Protein AF-A0A2G9H5J7-F1 (afdb_monomer_lite)

Organism: NCBI:txid429701

pLDDT: mean 72.85, std 12.06, range [42.78, 87.94]

Sequence (74 aa):
MSVCYCFDLADFVHVFDTKSDYARGQEIDLFGEIAGISFSPDTEALFVGVADRTYGSLLEFNRRHYDHYLDCIF

Secondary structure (DSSP, 8-state):
-EEEE--TT-SEEEEEEGGGTT--EEEEE-SS-EEEEEE-TTSSEEEEEE--TTT-EEEEEE-----TTGGG--

Structure (mmCIF, N/CA/C/O backbone):
data_AF-A0A2G9H5J7-F1
#
_entry.id   AF-A0A2G9H5J7-F1
#
loop_
_atom_site.group_PDB
_atom_site.id
_atom_site.type_symbol
_atom_site.label_atom_id
_atom_site.label_alt_id
_atom_site.label_comp_id
_atom_site.label_asym_id
_atom_site.label_entity_id
_atom_site.label_seq_id
_atom_site.pdbx_PDB_ins_code
_atom_site.Cartn_x
_atom_site.Cartn_y
_atom_site.Cartn_z
_atom_site.occupancy
_atom_site.B_iso_or_equiv
_atom_site.auth_seq_id
_atom_site.auth_comp_id
_atom_site.auth_asym_id
_atom_site.auth_atom_id
_atom_site.pdbx_PDB_model_num
ATOM 1 N N . MET A 1 1 ? -7.048 -6.968 11.886 1.00 56.22 1 MET A N 1
ATOM 2 C CA . MET A 1 1 ? -5.724 -7.281 11.320 1.00 56.22 1 MET A CA 1
ATOM 3 C C . MET A 1 1 ? -6.023 -7.532 9.862 1.00 56.22 1 MET A C 1
ATOM 5 O O . MET A 1 1 ? -6.936 -8.290 9.596 1.00 56.22 1 MET A O 1
ATOM 9 N N . SER A 1 2 ? -5.453 -6.781 8.933 1.00 67.00 2 SER A N 1
ATOM 10 C CA . SER A 1 2 ? -5.902 -6.859 7.539 1.00 67.00 2 SER A CA 1
ATOM 11 C C . SER A 1 2 ? -5.042 -7.874 6.797 1.00 67.00 2 SER A C 1
ATOM 13 O O . SER A 1 2 ? -3.819 -7.827 6.918 1.00 67.00 2 SER A O 1
ATOM 15 N N . VAL A 1 3 ? -5.652 -8.824 6.089 1.00 60.97 3 VAL A N 1
ATOM 16 C CA . VAL A 1 3 ? -4.905 -9.770 5.244 1.00 60.97 3 VAL A CA 1
ATOM 17 C C . VAL A 1 3 ? -4.839 -9.195 3.842 1.00 60.97 3 VAL A C 1
ATOM 19 O O . VAL A 1 3 ? -5.867 -8.789 3.303 1.00 60.97 3 VAL A O 1
ATOM 22 N N . CYS A 1 4 ? -3.631 -9.160 3.283 1.00 65.50 4 CYS A N 1
ATOM 23 C CA . CYS A 1 4 ? -3.375 -8.705 1.928 1.00 65.50 4 CYS A CA 1
ATOM 24 C C . CYS A 1 4 ? -2.752 -9.846 1.125 1.00 65.50 4 CYS A C 1
ATOM 26 O O . CYS A 1 4 ? -1.809 -10.483 1.601 1.00 65.50 4 CYS A O 1
ATOM 28 N N . TYR A 1 5 ? -3.296 -10.122 -0.056 1.00 63.00 5 TYR A N 1
ATOM 29 C CA . TYR A 1 5 ? -2.784 -11.143 -0.965 1.00 63.00 5 TYR A CA 1
ATOM 30 C C . TYR A 1 5 ? -2.433 -10.488 -2.297 1.00 63.00 5 TYR A C 1
ATOM 32 O O . TYR A 1 5 ? -3.271 -9.809 -2.886 1.00 63.00 5 TYR A O 1
ATOM 40 N N . CYS A 1 6 ? -1.198 -10.697 -2.745 1.00 60.72 6 CYS A N 1
ATOM 41 C CA . CYS A 1 6 ? -0.726 -10.336 -4.074 1.00 60.72 6 CYS A CA 1
ATOM 42 C C . CYS A 1 6 ? -0.370 -11.647 -4.773 1.00 60.72 6 CYS A C 1
ATOM 44 O O . CYS A 1 6 ? 0.446 -12.415 -4.257 1.00 60.72 6 CYS A O 1
ATOM 46 N N . PHE A 1 7 ? -1.013 -11.929 -5.901 1.00 46.44 7 PHE A N 1
ATOM 47 C CA . PHE A 1 7 ? -0.605 -13.024 -6.773 1.00 46.44 7 PHE A CA 1
ATOM 48 C C . PHE A 1 7 ? 0.394 -12.476 -7.797 1.00 46.44 7 PHE A C 1
ATOM 50 O O . PHE A 1 7 ? 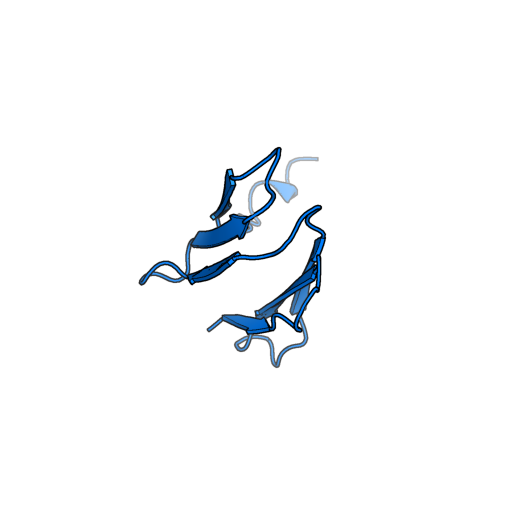0.316 -11.312 -8.174 1.00 46.44 7 PHE A O 1
ATOM 57 N N . ASP A 1 8 ? 1.362 -13.285 -8.204 1.00 45.09 8 ASP A N 1
ATOM 58 C CA . ASP A 1 8 ? 2.415 -12.883 -9.140 1.00 45.09 8 ASP A CA 1
ATOM 59 C C . ASP A 1 8 ? 1.809 -12.351 -10.459 1.00 45.09 8 ASP A C 1
ATOM 61 O O . ASP A 1 8 ? 0.899 -12.976 -11.008 1.00 45.09 8 ASP A O 1
ATOM 65 N N . LEU A 1 9 ? 2.291 -11.192 -10.931 1.00 54.75 9 LEU A N 1
ATOM 66 C CA . LEU A 1 9 ? 1.755 -10.390 -12.054 1.00 54.75 9 LEU A CA 1
ATOM 67 C C . LEU A 1 9 ? 0.354 -9.773 -11.865 1.00 54.75 9 LEU A C 1
ATOM 69 O O . LEU A 1 9 ? -0.189 -9.235 -12.829 1.00 54.75 9 LEU A O 1
ATOM 73 N N . ALA A 1 10 ? -0.242 -9.841 -10.672 1.00 59.72 10 ALA A N 1
ATOM 74 C CA . ALA A 1 10 ? -1.569 -9.282 -10.441 1.00 59.72 10 ALA A CA 1
ATOM 75 C C . ALA A 1 10 ? -1.524 -7.762 -10.221 1.00 59.72 10 ALA A C 1
ATOM 77 O O . ALA A 1 10 ? -0.812 -7.251 -9.360 1.00 59.72 10 ALA A O 1
ATOM 78 N N . ASP A 1 11 ? -2.369 -7.082 -10.974 1.00 64.69 11 ASP A N 1
ATOM 79 C CA . ASP A 1 11 ? -2.855 -5.708 -10.855 1.00 64.69 11 ASP A CA 1
ATOM 80 C C . ASP A 1 11 ? -3.843 -5.530 -9.681 1.00 64.69 11 ASP A C 1
ATOM 82 O O . ASP A 1 11 ? -4.249 -4.418 -9.358 1.00 64.69 11 ASP A O 1
ATOM 86 N N . PHE A 1 12 ? -4.193 -6.611 -8.975 1.00 71.19 12 PHE A N 1
ATOM 87 C CA . PHE A 1 12 ? -5.198 -6.595 -7.911 1.00 71.19 12 PHE A CA 1
ATOM 88 C C . PHE A 1 12 ? -4.592 -6.773 -6.519 1.00 71.19 12 PHE A C 1
ATOM 90 O O . PHE A 1 12 ? -3.870 -7.733 -6.235 1.00 71.19 12 PHE A O 1
ATOM 97 N N . VAL A 1 13 ? -4.979 -5.885 -5.607 1.00 77.19 13 VAL A N 1
ATOM 98 C CA . VAL A 1 13 ? -4.692 -5.974 -4.174 1.00 77.19 13 VAL A CA 1
ATOM 99 C C . VAL A 1 13 ? -5.999 -6.186 -3.423 1.00 77.19 13 VAL A C 1
ATOM 101 O O . VAL A 1 13 ? -6.862 -5.310 -3.392 1.00 77.19 13 VAL A O 1
ATOM 104 N N . HIS A 1 14 ? -6.143 -7.342 -2.776 1.00 80.00 14 HIS A N 1
ATOM 105 C CA . HIS A 1 14 ? -7.318 -7.645 -1.959 1.00 80.00 14 HIS A CA 1
ATOM 106 C C . HIS A 1 14 ? -7.009 -7.423 -0.482 1.00 80.00 14 HIS A C 1
ATOM 108 O O . HIS A 1 14 ? -6.108 -8.055 0.069 1.00 80.00 14 HIS A O 1
ATOM 114 N N . VAL A 1 15 ? -7.790 -6.567 0.171 1.00 80.50 15 VAL A N 1
ATOM 115 C CA . VAL A 1 15 ? -7.681 -6.244 1.595 1.00 80.50 15 VAL A CA 1
ATOM 116 C C . VAL A 1 15 ? -8.895 -6.803 2.324 1.00 80.50 15 VAL A C 1
ATOM 118 O O . VAL A 1 15 ? -10.013 -6.347 2.101 1.00 80.50 15 VAL A O 1
ATOM 121 N N . PHE A 1 16 ? -8.684 -7.758 3.228 1.00 79.50 16 PHE A N 1
ATOM 122 C CA . PHE A 1 16 ? -9.758 -8.356 4.030 1.00 79.50 16 PHE A CA 1
ATOM 123 C C . PHE A 1 16 ? -9.663 -7.975 5.502 1.00 79.50 16 PHE A C 1
ATOM 125 O O . PHE A 1 16 ? -8.577 -8.006 6.087 1.00 79.50 16 PHE A O 1
ATOM 132 N N . ASP A 1 17 ? -10.806 -7.690 6.126 1.00 78.50 17 ASP A N 1
ATOM 133 C CA . ASP A 1 17 ? -10.891 -7.474 7.570 1.00 78.50 17 ASP A CA 1
ATOM 134 C C . ASP A 1 17 ? -11.038 -8.802 8.329 1.00 78.50 17 ASP A C 1
ATOM 136 O O . ASP A 1 17 ? -12.084 -9.454 8.288 1.00 78.50 17 ASP A O 1
ATOM 140 N N . THR A 1 18 ? -10.010 -9.177 9.098 1.00 76.38 18 THR A N 1
ATOM 141 C CA . THR A 1 18 ? -10.064 -10.380 9.946 1.00 76.38 18 THR A CA 1
ATOM 142 C C . THR A 1 18 ? -11.000 -10.244 11.140 1.00 76.38 18 THR A C 1
ATOM 144 O O . THR A 1 18 ? -11.339 -11.255 11.742 1.00 76.38 18 THR A O 1
ATOM 147 N N . LYS A 1 19 ? -11.368 -9.025 11.563 1.00 74.25 19 LYS A N 1
ATOM 148 C CA . LYS A 1 19 ? -12.271 -8.837 12.713 1.00 74.25 19 LYS A CA 1
ATOM 149 C C . LYS A 1 19 ? -13.728 -9.107 12.353 1.00 74.25 19 LYS A C 1
ATOM 151 O O . LYS A 1 19 ? -14.513 -9.419 13.239 1.00 74.25 19 LYS A O 1
ATOM 156 N N . SER A 1 20 ? -14.066 -8.988 11.075 1.00 71.31 20 SER A N 1
ATOM 157 C CA . SER A 1 20 ? -15.404 -9.242 10.544 1.00 71.31 20 SER A CA 1
ATOM 158 C C . SER A 1 20 ? -15.525 -10.651 9.941 1.00 71.31 20 SER A C 1
ATOM 160 O O . SER A 1 20 ? -16.268 -10.821 8.981 1.00 71.31 20 SER A O 1
ATOM 162 N N . ASP A 1 21 ? -14.760 -11.638 10.428 1.00 75.50 21 ASP A N 1
ATOM 163 C CA . ASP A 1 21 ? -14.712 -13.012 9.887 1.00 75.50 21 ASP A CA 1
ATOM 164 C C . ASP A 1 21 ? -14.456 -13.076 8.367 1.00 75.50 21 ASP A C 1
ATOM 166 O O . ASP A 1 21 ? -15.041 -13.890 7.656 1.00 75.50 21 ASP A O 1
ATOM 170 N N . TYR A 1 22 ? -13.597 -12.194 7.839 1.00 75.19 22 TYR A N 1
ATOM 171 C CA . TYR A 1 22 ? -13.324 -12.067 6.398 1.00 75.19 22 TYR A CA 1
ATOM 172 C C . TYR A 1 22 ? -14.559 -11.721 5.542 1.00 75.19 22 TYR A C 1
ATOM 174 O O . TYR A 1 22 ? -14.485 -11.750 4.316 1.00 75.19 22 TYR A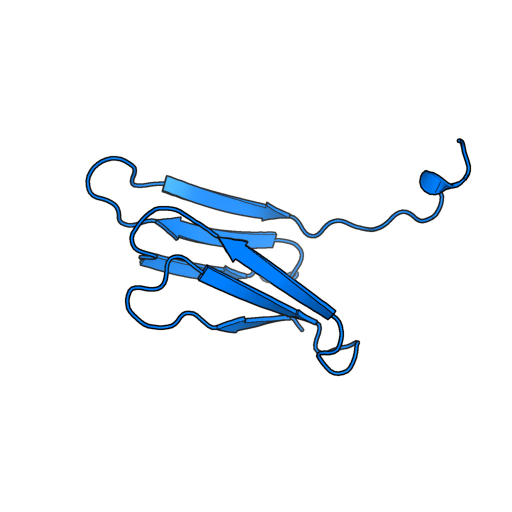 O 1
ATOM 182 N N . ALA A 1 23 ? -15.687 -11.341 6.153 1.00 70.69 23 ALA A N 1
ATOM 183 C CA . ALA A 1 23 ? -16.919 -11.008 5.436 1.00 70.69 23 ALA A CA 1
ATOM 184 C C . ALA A 1 23 ? -16.832 -9.673 4.681 1.00 70.69 23 ALA A C 1
ATOM 186 O O . ALA A 1 23 ? -17.623 -9.413 3.776 1.00 70.69 23 ALA A O 1
ATOM 187 N N . ARG A 1 24 ? -15.890 -8.806 5.069 1.00 69.00 24 ARG A N 1
ATOM 188 C CA . ARG A 1 24 ? -15.632 -7.520 4.419 1.00 69.00 24 ARG A CA 1
ATOM 189 C C . ARG A 1 24 ? -14.265 -7.547 3.754 1.00 69.00 24 ARG A C 1
ATOM 191 O O . ARG A 1 24 ? -13.244 -7.693 4.429 1.00 69.00 24 ARG A O 1
ATOM 198 N N . GLY A 1 25 ? -14.280 -7.390 2.437 1.00 77.38 25 GLY A N 1
ATOM 199 C CA . GLY A 1 25 ? -13.101 -7.252 1.598 1.00 77.38 25 GLY A CA 1
ATOM 200 C C . GLY A 1 25 ? -13.214 -6.015 0.716 1.00 77.38 25 GLY A C 1
ATOM 201 O O . GLY A 1 25 ? -14.312 -5.635 0.310 1.00 77.38 25 GLY A O 1
ATOM 202 N N . GLN A 1 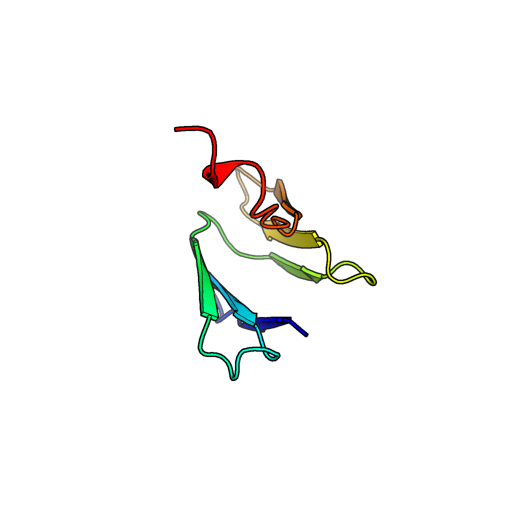26 ? -12.079 -5.393 0.439 1.00 79.62 26 GLN A N 1
ATOM 203 C CA . GLN A 1 26 ? -11.923 -4.371 -0.583 1.00 79.62 26 GLN A CA 1
ATOM 204 C C . GLN A 1 26 ? -10.946 -4.893 -1.630 1.00 79.62 26 GLN A C 1
ATOM 206 O O . GLN A 1 26 ? -9.900 -5.437 -1.285 1.00 79.62 26 GLN A O 1
ATOM 211 N N . GLU A 1 27 ? -11.284 -4.702 -2.895 1.00 81.69 27 GLU A N 1
ATOM 212 C CA . GLU A 1 27 ? -10.395 -4.960 -4.020 1.00 81.69 27 GLU A CA 1
ATOM 213 C C . GLU A 1 27 ? -9.894 -3.619 -4.551 1.00 81.69 27 GLU A C 1
ATOM 215 O O . GLU A 1 27 ? -10.675 -2.678 -4.727 1.00 81.69 27 GLU A O 1
ATOM 220 N N . ILE A 1 28 ? -8.584 -3.513 -4.728 1.00 82.06 28 ILE A N 1
ATOM 221 C CA . ILE A 1 28 ? -7.921 -2.347 -5.292 1.00 82.06 28 ILE A CA 1
ATOM 222 C C . ILE A 1 28 ? -7.280 -2.809 -6.596 1.00 82.06 28 ILE A C 1
ATOM 224 O O . ILE A 1 28 ? -6.333 -3.590 -6.573 1.00 82.06 28 ILE A O 1
ATOM 228 N N . ASP A 1 29 ? -7.826 -2.327 -7.706 1.00 78.25 29 ASP A N 1
ATOM 229 C CA . ASP A 1 29 ? -7.319 -2.550 -9.058 1.00 78.25 29 ASP A CA 1
ATOM 230 C C . ASP A 1 29 ? -6.339 -1.422 -9.419 1.00 78.25 29 ASP A C 1
ATOM 232 O O . ASP A 1 29 ? -6.685 -0.234 -9.366 1.00 78.25 29 ASP A O 1
ATOM 236 N N . LEU A 1 30 ? -5.093 -1.795 -9.695 1.00 76.31 30 LEU A N 1
ATOM 237 C CA . LEU A 1 30 ? -3.965 -0.914 -9.953 1.00 76.31 30 LEU A CA 1
ATOM 238 C C . LEU A 1 30 ? -3.274 -1.307 -11.252 1.00 76.31 30 LEU A C 1
ATOM 240 O O . LEU A 1 30 ? -2.706 -2.384 -11.380 1.00 76.31 30 LEU A O 1
ATOM 244 N N . PHE A 1 31 ? -3.209 -0.363 -12.187 1.00 74.56 31 PHE A N 1
ATOM 245 C CA . PHE A 1 31 ? -2.454 -0.553 -13.418 1.00 74.56 31 PHE A CA 1
ATOM 246 C C . PHE A 1 31 ? -0.941 -0.540 -13.152 1.00 74.56 31 PHE A C 1
ATOM 24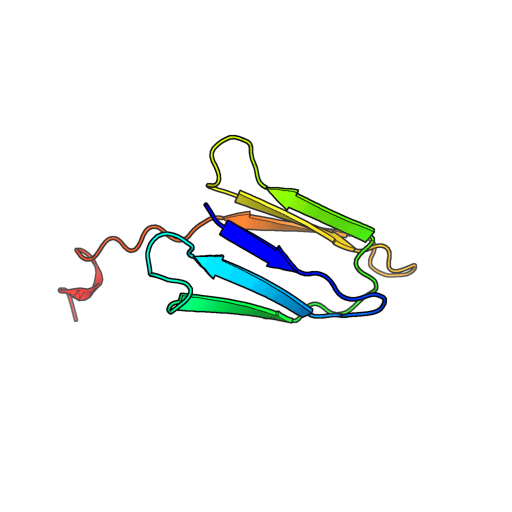8 O O . PHE A 1 31 ? -0.389 0.478 -12.726 1.00 74.56 31 PHE A O 1
ATOM 255 N N . GLY A 1 32 ? -0.268 -1.645 -13.474 1.00 74.81 32 GLY A N 1
ATOM 256 C CA . GLY A 1 32 ? 1.190 -1.781 -13.425 1.00 74.81 32 GLY A CA 1
ATOM 257 C C . GLY A 1 32 ? 1.652 -2.969 -12.582 1.00 74.81 32 GLY A C 1
ATOM 258 O O . GLY A 1 32 ? 0.874 -3.593 -11.869 1.00 74.81 32 GLY A O 1
ATOM 259 N N . GLU A 1 33 ? 2.940 -3.297 -12.667 1.00 80.25 33 GLU A N 1
ATOM 260 C CA . GLU A 1 33 ? 3.520 -4.393 -11.885 1.00 80.25 33 GLU A CA 1
ATOM 261 C C . GLU A 1 33 ? 3.682 -3.978 -10.416 1.00 80.25 33 GLU A C 1
ATOM 263 O O . GLU A 1 33 ? 4.358 -2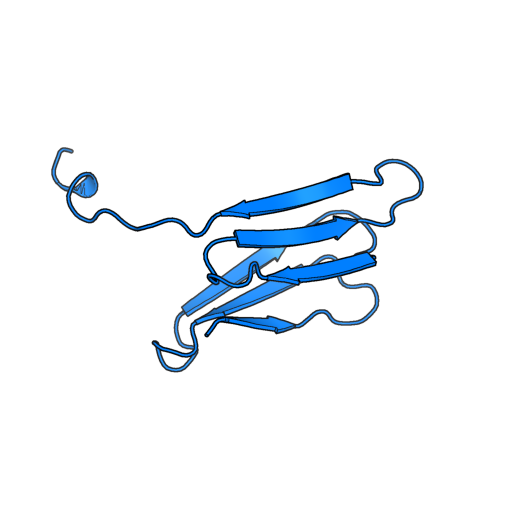.991 -10.108 1.00 80.25 33 GLU A O 1
ATOM 268 N N . ILE A 1 34 ? 3.080 -4.732 -9.495 1.00 81.00 34 ILE A N 1
ATOM 269 C CA . ILE A 1 34 ? 3.212 -4.481 -8.058 1.00 81.00 34 ILE A CA 1
ATOM 270 C C . ILE A 1 34 ? 4.605 -4.919 -7.594 1.00 81.00 34 ILE A C 1
ATOM 272 O O . ILE A 1 34 ? 4.936 -6.100 -7.566 1.00 81.00 34 ILE A O 1
ATOM 276 N N . ALA A 1 35 ? 5.417 -3.951 -7.173 1.00 81.50 35 ALA A N 1
ATOM 277 C CA . ALA A 1 35 ? 6.755 -4.171 -6.623 1.00 81.50 35 ALA A CA 1
ATOM 278 C C . ALA A 1 35 ? 6.714 -4.718 -5.191 1.00 81.50 35 ALA A C 1
ATOM 280 O O . ALA A 1 35 ? 7.630 -5.405 -4.738 1.00 81.50 35 ALA A O 1
ATOM 281 N N . GLY A 1 36 ? 5.678 -4.335 -4.443 1.00 81.94 36 GLY A N 1
ATOM 282 C CA . GLY A 1 36 ? 5.516 -4.710 -3.050 1.00 81.94 36 GLY A CA 1
ATOM 283 C C . GLY A 1 36 ? 4.381 -3.969 -2.359 1.00 81.94 36 GLY A C 1
ATOM 284 O O . GLY A 1 36 ? 3.925 -2.915 -2.799 1.00 81.94 36 GLY A O 1
ATOM 285 N N . ILE A 1 37 ? 3.955 -4.534 -1.235 1.00 84.75 37 ILE A N 1
ATOM 286 C CA . ILE A 1 37 ? 2.896 -4.005 -0.380 1.00 84.75 37 ILE A CA 1
ATOM 287 C C . ILE A 1 37 ? 3.374 -3.994 1.070 1.00 84.75 37 ILE A C 1
ATOM 289 O O . ILE A 1 37 ? 4.047 -4.924 1.517 1.00 84.75 37 ILE A O 1
ATOM 293 N N . SER A 1 38 ? 3.033 -2.953 1.821 1.00 86.00 38 SER A N 1
ATOM 294 C CA . SER A 1 38 ? 3.342 -2.873 3.249 1.00 86.00 38 SER A CA 1
ATOM 295 C C . SER A 1 38 ? 2.259 -2.116 3.992 1.00 86.00 38 SER A C 1
ATOM 297 O O . SER A 1 38 ? 1.842 -1.043 3.569 1.00 86.00 38 SER A O 1
ATOM 299 N N . PHE A 1 39 ? 1.846 -2.632 5.143 1.00 84.75 39 PHE A N 1
ATOM 300 C CA . PHE A 1 39 ? 1.013 -1.868 6.066 1.00 84.75 39 PHE A CA 1
ATOM 301 C C . PHE A 1 39 ? 1.874 -0.970 6.945 1.00 84.75 39 PHE A C 1
ATOM 303 O O . PHE A 1 39 ? 3.028 -1.290 7.247 1.00 84.75 39 PHE A O 1
ATOM 310 N N . SER A 1 40 ? 1.297 0.142 7.382 1.00 84.69 40 SER A N 1
ATOM 311 C CA . SER A 1 40 ? 1.841 0.916 8.486 1.00 84.69 40 SER A CA 1
ATOM 312 C C . SER A 1 40 ? 1.787 0.104 9.794 1.00 84.69 40 SER A C 1
ATOM 314 O O . SER A 1 40 ? 0.920 -0.763 9.959 1.00 84.69 40 SER A O 1
ATOM 316 N N . PRO A 1 41 ? 2.681 0.376 10.765 1.00 81.88 41 PRO A N 1
ATOM 317 C CA . PRO A 1 41 ? 2.694 -0.329 12.051 1.00 81.88 41 PRO A CA 1
ATOM 318 C C . PRO A 1 41 ? 1.391 -0.184 12.851 1.00 81.88 41 PRO A C 1
ATOM 320 O O . PRO A 1 41 ? 1.060 -1.047 13.660 1.00 81.88 41 PRO A O 1
ATOM 323 N N . ASP A 1 42 ? 0.658 0.906 12.627 1.00 82.00 42 ASP A N 1
ATOM 324 C CA . ASP A 1 42 ? -0.636 1.205 13.245 1.00 82.00 42 ASP A CA 1
ATOM 325 C C . ASP A 1 42 ? -1.832 0.643 12.456 1.00 82.00 42 ASP A C 1
ATOM 327 O O . ASP A 1 42 ? -2.967 0.734 12.917 1.00 82.00 42 ASP A O 1
ATOM 331 N N . THR A 1 43 ? -1.603 -0.004 11.307 1.00 77.25 43 THR A N 1
ATOM 332 C CA . THR A 1 43 ? -2.638 -0.544 10.404 1.00 77.25 43 THR A CA 1
ATOM 333 C C . THR A 1 43 ? -3.650 0.492 9.894 1.00 77.25 43 THR A C 1
ATOM 335 O O . THR A 1 43 ? -4.741 0.127 9.449 1.00 77.25 43 THR A O 1
ATOM 338 N N . GLU A 1 44 ? -3.296 1.777 9.942 1.00 82.12 44 GLU A N 1
ATOM 339 C CA . GLU A 1 44 ? -4.113 2.878 9.424 1.00 82.12 44 GLU A CA 1
ATOM 340 C C . GLU A 1 44 ? -3.804 3.211 7.962 1.00 82.12 44 GLU A C 1
ATOM 342 O O . GLU A 1 44 ? -4.644 3.812 7.300 1.00 82.12 44 GLU A O 1
ATOM 347 N N . ALA A 1 45 ? -2.657 2.787 7.429 1.00 84.12 45 ALA A N 1
ATOM 348 C CA . ALA A 1 45 ? -2.279 3.002 6.040 1.00 84.12 45 ALA A CA 1
ATOM 349 C C . ALA A 1 45 ? -1.750 1.721 5.373 1.00 84.12 45 ALA A C 1
ATOM 351 O O . ALA A 1 45 ? -1.109 0.871 5.998 1.00 84.12 45 ALA A O 1
ATOM 352 N N . LEU A 1 46 ? -2.019 1.591 4.077 1.00 86.56 46 LEU A N 1
ATOM 353 C CA . LEU A 1 46 ? -1.483 0.569 3.185 1.00 86.56 46 LEU A CA 1
ATOM 354 C C . LEU A 1 46 ? -0.671 1.256 2.088 1.00 86.56 46 LEU A C 1
ATOM 356 O O . LEU A 1 46 ? -1.187 2.093 1.353 1.00 86.56 46 LEU A O 1
ATOM 360 N N . PHE A 1 47 ? 0.587 0.861 1.959 1.00 87.12 47 PHE A N 1
ATOM 361 C CA . PHE A 1 47 ? 1.496 1.322 0.924 1.00 87.12 47 PHE A CA 1
ATOM 362 C C . PHE A 1 47 ? 1.605 0.264 -0.169 1.00 87.12 47 PHE A C 1
ATOM 364 O O . PHE A 1 47 ? 1.881 -0.901 0.129 1.00 87.12 47 PHE A O 1
ATOM 371 N N . VAL A 1 48 ? 1.420 0.673 -1.421 1.00 86.88 48 VAL A N 1
ATOM 372 C CA . VAL A 1 48 ? 1.586 -0.172 -2.608 1.00 86.88 48 VAL A CA 1
ATOM 373 C C . VAL A 1 48 ? 2.625 0.463 -3.521 1.00 86.88 48 VAL A C 1
ATOM 375 O O . VAL A 1 48 ? 2.440 1.575 -4.013 1.00 86.88 48 VAL A O 1
ATOM 378 N N . GLY A 1 49 ? 3.741 -0.230 -3.721 1.00 87.06 49 GLY A N 1
ATOM 379 C CA . GLY A 1 49 ? 4.769 0.163 -4.676 1.00 87.06 49 GLY A CA 1
ATOM 380 C C . GLY A 1 49 ? 4.467 -0.421 -6.049 1.00 87.06 49 GLY A C 1
ATOM 381 O O . GLY A 1 49 ? 4.252 -1.625 -6.168 1.00 87.06 49 GLY A O 1
ATOM 382 N N . VAL A 1 50 ? 4.501 0.417 -7.079 1.00 84.88 50 VAL A N 1
ATOM 383 C CA . VAL A 1 50 ? 4.355 0.024 -8.483 1.00 84.88 50 VAL A CA 1
ATOM 384 C C . VAL A 1 50 ? 5.723 0.134 -9.157 1.00 84.88 50 VAL A C 1
ATOM 386 O O . VAL A 1 50 ? 6.322 1.210 -9.169 1.00 84.88 50 VAL A O 1
ATOM 389 N N . ALA A 1 51 ? 6.232 -0.970 -9.705 1.00 78.00 51 ALA A N 1
ATOM 390 C CA . ALA A 1 51 ? 7.512 -1.070 -10.417 1.00 78.00 51 ALA A CA 1
ATOM 391 C C . ALA A 1 51 ? 7.340 -1.003 -11.946 1.00 78.00 51 ALA A C 1
ATOM 393 O O . ALA A 1 51 ? 8.074 -1.643 -12.695 1.00 78.00 51 ALA A O 1
ATOM 394 N N . ASP A 1 52 ? 6.395 -0.197 -12.435 1.00 77.81 52 ASP A N 1
ATOM 395 C CA . ASP A 1 52 ? 6.266 0.042 -13.872 1.00 77.81 52 ASP A CA 1
ATOM 396 C C . ASP A 1 52 ? 7.406 0.941 -14.387 1.00 77.81 52 ASP A C 1
ATOM 398 O O . ASP A 1 52 ? 7.791 1.933 -13.762 1.00 77.81 52 ASP A O 1
ATOM 402 N N . ARG A 1 53 ? 7.944 0.614 -15.566 1.00 69.69 53 ARG A N 1
ATOM 403 C CA . ARG A 1 53 ? 9.065 1.336 -16.191 1.00 69.69 53 ARG A CA 1
ATOM 404 C C . ARG A 1 53 ? 8.700 2.773 -16.604 1.00 69.69 53 ARG A C 1
ATOM 406 O O . ARG A 1 53 ? 9.600 3.591 -16.784 1.00 69.69 53 ARG A O 1
ATOM 413 N N . THR A 1 54 ? 7.412 3.079 -16.748 1.00 70.19 54 THR A N 1
ATOM 414 C CA . THR A 1 54 ? 6.892 4.388 -17.175 1.00 70.19 54 THR A CA 1
ATOM 415 C C . THR A 1 54 ? 6.254 5.165 -16.022 1.00 70.19 54 THR A C 1
ATOM 417 O O . THR A 1 54 ? 6.350 6.391 -15.991 1.00 70.19 54 THR A O 1
ATOM 420 N N . TYR A 1 55 ? 5.640 4.467 -15.061 1.00 67.38 55 TYR A N 1
ATOM 421 C CA . TYR A 1 55 ? 4.845 5.072 -13.981 1.00 67.38 55 TYR A CA 1
ATOM 422 C C . TYR A 1 55 ? 5.202 4.546 -12.586 1.00 67.38 55 TYR A C 1
ATOM 424 O O . TYR A 1 55 ? 4.329 4.411 -11.726 1.00 67.38 55 TYR A O 1
ATOM 432 N N . GLY A 1 56 ? 6.487 4.268 -12.350 1.00 79.88 56 GLY A N 1
ATOM 433 C CA . GLY A 1 56 ? 6.989 3.880 -11.035 1.00 79.88 56 GLY A CA 1
ATOM 434 C C . GLY A 1 56 ? 6.516 4.857 -9.955 1.00 79.88 56 GLY A C 1
ATOM 435 O O . GLY A 1 56 ? 6.891 6.031 -9.958 1.00 79.88 56 GLY A O 1
ATOM 436 N N . SER A 1 57 ? 5.643 4.386 -9.069 1.00 82.19 57 SER A N 1
ATOM 437 C CA . SER A 1 57 ? 4.933 5.220 -8.099 1.00 82.19 57 SER A CA 1
ATOM 438 C C . SER A 1 57 ? 4.683 4.462 -6.799 1.00 82.19 57 SER A C 1
ATOM 440 O O . SER A 1 57 ? 4.728 3.234 -6.750 1.00 82.19 57 SER A O 1
ATOM 442 N N . LEU A 1 58 ? 4.465 5.215 -5.723 1.00 86.31 58 LEU A N 1
ATOM 443 C CA . LEU A 1 58 ? 4.089 4.690 -4.417 1.00 86.31 58 LEU A CA 1
ATOM 444 C C . LEU A 1 58 ? 2.698 5.220 -4.082 1.00 86.31 58 LEU A C 1
ATOM 446 O O . LEU A 1 58 ? 2.503 6.431 -3.988 1.00 86.31 58 LEU A O 1
ATOM 450 N N . LEU A 1 59 ? 1.745 4.313 -3.921 1.00 86.00 59 LEU A N 1
ATOM 451 C CA . LEU A 1 59 ? 0.363 4.623 -3.586 1.00 86.00 59 LEU A CA 1
ATOM 452 C C . LEU A 1 59 ? 0.149 4.400 -2.093 1.00 86.00 59 LEU A C 1
ATOM 454 O O . LEU A 1 59 ? 0.502 3.348 -1.561 1.00 86.00 59 LEU A O 1
ATOM 458 N N . GLU A 1 60 ? -0.438 5.387 -1.426 1.00 87.94 60 GLU A N 1
ATOM 459 C CA . GLU A 1 60 ? -0.797 5.319 -0.013 1.00 87.94 60 GLU A CA 1
ATOM 460 C C . GLU A 1 60 ? -2.320 5.319 0.127 1.00 87.94 60 GLU A C 1
ATOM 462 O O . GLU A 1 60 ? -3.005 6.271 -0.253 1.00 87.94 60 GLU A O 1
ATOM 467 N N . PHE A 1 61 ? -2.851 4.250 0.707 1.00 84.12 61 PHE A N 1
ATOM 468 C CA . PHE A 1 61 ? -4.261 4.098 1.028 1.00 84.12 61 PHE A CA 1
ATOM 469 C C . PHE A 1 61 ? -4.453 4.247 2.528 1.00 84.12 61 PHE A C 1
ATOM 471 O O . PHE A 1 61 ? -4.029 3.394 3.301 1.00 84.12 61 PHE A O 1
ATOM 478 N N . ASN A 1 62 ? -5.134 5.313 2.937 1.00 83.62 62 ASN A N 1
ATOM 479 C CA . ASN A 1 62 ? -5.516 5.513 4.327 1.00 83.62 62 ASN A CA 1
ATOM 480 C C . ASN A 1 62 ? -6.837 4.799 4.629 1.00 83.62 62 ASN A C 1
ATOM 482 O O . ASN A 1 62 ? -7.786 4.831 3.838 1.00 83.62 62 ASN A O 1
ATOM 486 N N . ARG A 1 63 ? -6.915 4.166 5.797 1.00 77.88 63 ARG A N 1
ATOM 487 C CA . ARG A 1 63 ? -8.113 3.493 6.279 1.00 77.88 63 ARG A CA 1
ATOM 488 C C . ARG A 1 63 ? -9.201 4.533 6.501 1.00 77.88 63 ARG A C 1
ATOM 490 O O . ARG A 1 63 ? -9.075 5.431 7.331 1.00 77.88 63 ARG A O 1
ATOM 497 N N . ARG A 1 64 ? -10.305 4.400 5.771 1.00 72.69 64 ARG A N 1
ATOM 498 C CA . ARG A 1 64 ? -11.463 5.266 5.971 1.00 72.69 64 ARG A CA 1
ATOM 499 C C . ARG A 1 64 ? -12.121 4.911 7.302 1.00 72.69 64 ARG A C 1
ATOM 501 O O . ARG A 1 64 ? -12.740 3.857 7.435 1.00 72.69 64 ARG A O 1
ATOM 508 N N . HIS A 1 65 ? -11.996 5.799 8.283 1.00 68.88 65 HIS A N 1
ATOM 509 C CA . HIS A 1 65 ? -12.829 5.759 9.479 1.00 68.88 65 HIS A CA 1
ATOM 510 C C . HIS A 1 65 ? -14.242 6.143 9.042 1.00 68.88 65 HIS A C 1
ATOM 512 O O . HIS A 1 65 ? -14.484 7.271 8.617 1.00 68.88 65 HIS A O 1
ATOM 518 N N . TYR A 1 66 ? -15.163 5.181 9.041 1.00 56.22 66 TYR A N 1
ATOM 519 C CA . TYR A 1 66 ? -16.580 5.479 8.857 1.00 56.22 66 TYR A CA 1
ATOM 520 C C . TYR A 1 66 ? -17.070 6.205 10.113 1.00 56.22 66 TYR A C 1
ATOM 522 O O . TYR A 1 66 ? -17.508 5.578 11.077 1.00 56.22 66 TYR A O 1
ATOM 530 N N . ASP A 1 67 ? -16.974 7.534 10.109 1.00 49.94 67 ASP A N 1
ATOM 531 C CA . ASP A 1 67 ? -17.719 8.372 11.039 1.00 49.94 67 ASP A CA 1
ATOM 532 C C . ASP A 1 67 ? -19.197 8.283 10.657 1.00 49.94 67 ASP A C 1
ATOM 534 O O . ASP A 1 67 ? -19.708 9.026 9.819 1.00 49.94 67 ASP A O 1
ATOM 538 N N . HIS A 1 68 ? -19.898 7.352 11.301 1.00 53.03 68 HIS A N 1
ATOM 539 C CA . HIS A 1 68 ? -21.333 7.103 11.139 1.00 53.03 68 HIS A CA 1
ATOM 540 C C . HIS A 1 68 ? -22.213 8.333 11.463 1.00 53.03 68 HIS A C 1
ATOM 542 O O . HIS A 1 68 ? -23.435 8.274 11.348 1.00 53.03 68 HIS A O 1
ATOM 548 N N . TYR A 1 69 ? -21.597 9.436 11.900 1.00 53.50 69 TYR A N 1
ATOM 549 C CA . TYR A 1 69 ? -22.243 10.688 12.264 1.00 53.50 69 TYR A CA 1
ATOM 550 C C . TYR A 1 69 ? -22.523 11.604 11.059 1.00 53.50 69 TYR A C 1
ATOM 552 O O . TYR A 1 69 ? -23.453 12.406 11.113 1.00 53.50 69 TYR A O 1
ATOM 560 N N . LEU A 1 70 ? -21.755 11.493 9.967 1.00 53.75 70 LEU A N 1
ATOM 561 C CA .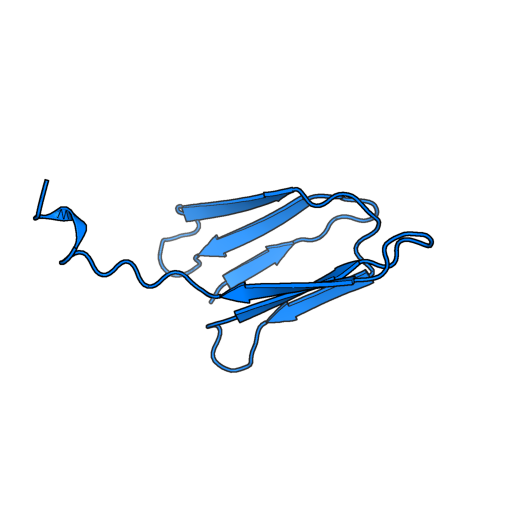 LEU A 1 70 ? -21.905 12.373 8.796 1.00 53.75 70 LEU A CA 1
ATOM 562 C C . LEU A 1 70 ? -22.942 11.878 7.774 1.00 53.75 70 LEU A C 1
ATOM 564 O O . LEU A 1 70 ? -23.431 12.682 6.984 1.00 53.75 70 LEU A O 1
ATOM 568 N N . ASP A 1 71 ? -23.335 10.603 7.827 1.00 49.09 71 ASP A N 1
ATOM 569 C CA . ASP A 1 71 ? -24.373 10.035 6.949 1.00 49.09 71 ASP A CA 1
ATOM 570 C C . ASP A 1 71 ? -25.812 10.375 7.399 1.00 49.09 71 ASP A C 1
ATOM 572 O O . ASP A 1 71 ? -26.770 10.068 6.696 1.00 49.09 71 ASP A O 1
ATOM 576 N N . CYS A 1 72 ? -25.992 11.040 8.547 1.00 55.00 72 CYS A N 1
ATOM 577 C CA . CYS A 1 72 ? -27.309 11.419 9.079 1.00 55.00 72 CYS A CA 1
ATOM 578 C C . CYS A 1 72 ? -27.793 12.824 8.654 1.00 55.00 72 CYS A C 1
ATOM 580 O O . CYS A 1 72 ? -28.802 13.289 9.182 1.00 55.00 72 CYS A O 1
ATOM 582 N N . ILE A 1 73 ? -27.082 13.530 7.762 1.00 52.34 73 ILE A N 1
ATOM 583 C CA . ILE A 1 73 ? -27.394 14.931 7.385 1.00 52.34 73 ILE A CA 1
ATOM 584 C C . ILE A 1 73 ? -28.019 15.059 5.973 1.00 52.34 73 ILE A C 1
ATOM 586 O O . ILE A 1 73 ? -28.220 16.173 5.496 1.00 52.34 73 ILE A O 1
ATOM 590 N N . PHE A 1 74 ? -28.404 13.962 5.311 1.00 42.78 74 PHE A N 1
ATOM 591 C CA . PHE A 1 74 ? -29.090 14.023 4.009 1.00 42.78 74 PHE A CA 1
ATOM 592 C C . PHE A 1 74 ? -30.477 13.385 4.023 1.00 42.78 74 PHE A C 1
ATOM 594 O O . PHE A 1 74 ? -30.607 12.251 4.532 1.00 42.78 74 PHE A O 1
#

Radius of gyration: 14.32 Å; chains: 1; bounding box: 38×28×30 Å

Foldseek 3Di:
DWDWDDDAQAQWIKTADVVVVSPDIDIDRHPAGWPDWDADPVNQKIWTFHPHPVDGDIDIDGDDDPPVPVVPPD